Protein AF-A0A1E5VQJ4-F1 (afdb_monomer)

Structure (mmCIF, N/CA/C/O backbone):
data_AF-A0A1E5VQJ4-F1
#
_entry.id   AF-A0A1E5VQJ4-F1
#
loop_
_atom_site.group_PDB
_atom_site.id
_atom_site.type_symbol
_atom_site.label_atom_id
_atom_site.label_alt_id
_atom_site.label_comp_id
_atom_site.label_asym_id
_atom_site.label_entity_id
_atom_site.label_seq_id
_atom_site.pdbx_PDB_ins_code
_atom_site.Cartn_x
_atom_site.Cartn_y
_atom_site.Cartn_z
_atom_site.occupancy
_atom_site.B_iso_or_equiv
_atom_site.auth_seq_id
_atom_site.auth_comp_id
_atom_site.auth_asym_id
_atom_site.auth_atom_id
_atom_site.pdbx_PDB_model_num
ATOM 1 N N . LEU A 1 1 ? -1.983 9.158 14.693 1.00 6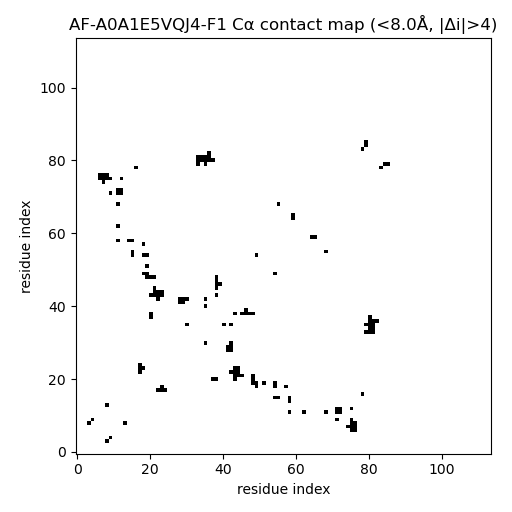5.75 1 LEU A N 1
ATOM 2 C CA . LEU A 1 1 ? -2.933 8.134 14.200 1.00 65.75 1 LEU A CA 1
ATOM 3 C C . LEU A 1 1 ? -4.384 8.618 14.216 1.00 65.75 1 LEU A C 1
ATOM 5 O O . LEU A 1 1 ? -5.022 8.506 13.186 1.00 65.75 1 LEU A O 1
ATOM 9 N N . LYS A 1 2 ? -4.887 9.205 15.317 1.00 84.62 2 LYS A N 1
ATOM 10 C CA . LYS A 1 2 ? -6.279 9.702 15.401 1.00 84.62 2 LYS A CA 1
ATOM 11 C C . LYS A 1 2 ? -6.690 10.643 14.260 1.00 84.62 2 LYS A C 1
ATOM 13 O O . LYS A 1 2 ? -7.762 10.468 13.706 1.00 84.62 2 LYS A O 1
ATOM 18 N N . TRP A 1 3 ? -5.822 11.576 13.870 1.00 86.06 3 TRP A N 1
ATOM 19 C CA . TRP A 1 3 ? -6.108 12.484 12.755 1.00 86.06 3 TRP A CA 1
ATOM 20 C C . TRP A 1 3 ? -6.237 11.744 11.412 1.00 86.06 3 TRP A C 1
ATOM 22 O O . TRP A 1 3 ? -7.165 12.007 10.672 1.00 86.06 3 TRP A O 1
ATOM 32 N N . LEU A 1 4 ? -5.394 10.742 11.128 1.00 82.38 4 LEU A N 1
ATOM 33 C CA . LEU A 1 4 ? -5.510 9.927 9.905 1.00 82.38 4 LEU A CA 1
ATOM 34 C C . LEU A 1 4 ? -6.845 9.180 9.849 1.00 82.38 4 LEU A C 1
ATOM 36 O O . LEU A 1 4 ? -7.448 9.062 8.792 1.00 82.38 4 LEU A O 1
ATOM 40 N N . GLN A 1 5 ? -7.308 8.686 10.996 1.00 85.19 5 GLN A N 1
ATOM 41 C CA . GLN A 1 5 ? -8.613 8.036 11.094 1.00 85.19 5 GLN A CA 1
ATOM 42 C C . GLN A 1 5 ? -9.758 9.035 10.869 1.00 85.19 5 GLN A C 1
ATOM 44 O O . GLN A 1 5 ? -10.748 8.675 10.243 1.00 85.19 5 GLN A O 1
ATOM 49 N N . GLN A 1 6 ? -9.617 10.282 11.339 1.00 87.44 6 GLN A N 1
ATOM 50 C CA . GLN A 1 6 ? -10.564 11.370 11.054 1.00 87.44 6 GLN A CA 1
ATOM 51 C C . GLN A 1 6 ? -10.575 11.748 9.565 1.00 87.44 6 GLN A C 1
ATOM 53 O O . GLN A 1 6 ? -11.638 12.023 9.026 1.00 87.44 6 GLN A O 1
ATOM 58 N N . GLU A 1 7 ? -9.426 11.664 8.892 1.00 85.62 7 GLU A N 1
ATOM 59 C CA . GLU A 1 7 ? -9.276 11.841 7.438 1.00 85.62 7 GLU A CA 1
ATOM 60 C C . GLU A 1 7 ? -9.716 10.604 6.622 1.00 85.62 7 GLU A C 1
ATOM 62 O O . GLU A 1 7 ? -9.408 10.494 5.438 1.00 85.62 7 GLU A O 1
ATOM 67 N N . GLY A 1 8 ? -10.392 9.628 7.240 1.00 87.06 8 GLY A N 1
ATOM 68 C CA . GLY A 1 8 ? -10.950 8.469 6.534 1.00 87.06 8 GLY A CA 1
ATOM 69 C C . GLY A 1 8 ? -9.947 7.357 6.205 1.00 87.06 8 GLY A C 1
ATOM 70 O O . GLY A 1 8 ? -10.269 6.424 5.465 1.00 87.06 8 GLY A O 1
ATOM 71 N N . VAL A 1 9 ? -8.731 7.389 6.762 1.00 88.50 9 VAL A N 1
ATOM 72 C CA . VAL A 1 9 ? -7.768 6.292 6.592 1.00 88.50 9 VAL A CA 1
ATOM 73 C C . VAL A 1 9 ? -8.208 5.085 7.419 1.00 88.50 9 VAL A C 1
ATOM 75 O O . VAL A 1 9 ? -8.160 5.086 8.652 1.00 88.50 9 VAL A O 1
ATOM 78 N N . THR A 1 10 ? -8.592 4.018 6.722 1.00 91.12 10 THR A N 1
ATOM 79 C CA . THR A 1 10 ? -9.058 2.754 7.305 1.00 91.12 10 THR A CA 1
ATOM 80 C C . THR A 1 10 ? -8.167 1.583 6.893 1.00 91.12 10 THR A C 1
ATOM 82 O O . THR A 1 10 ? -7.422 1.657 5.916 1.00 91.12 10 THR A O 1
ATOM 85 N N . GLY A 1 11 ? -8.264 0.458 7.610 1.00 90.00 11 GLY A N 1
ATOM 86 C CA . GLY A 1 11 ? -7.576 -0.780 7.219 1.00 90.00 11 GLY A CA 1
ATOM 87 C C . GLY A 1 11 ? -8.017 -1.299 5.843 1.00 90.00 11 GLY A C 1
ATOM 88 O O . GLY A 1 11 ? -7.180 -1.743 5.064 1.00 90.00 11 GLY A O 1
ATOM 89 N N . VAL A 1 12 ? -9.310 -1.166 5.513 1.00 93.00 12 VAL A N 1
ATOM 90 C CA . VAL A 1 12 ? -9.877 -1.497 4.190 1.00 93.00 12 VAL A CA 1
ATOM 91 C C . VAL A 1 12 ? -9.200 -0.684 3.097 1.00 93.00 12 VAL A C 1
ATOM 93 O O . VAL A 1 12 ? -8.686 -1.255 2.138 1.00 93.00 12 VAL A O 1
ATOM 96 N N . GLY A 1 13 ? -9.149 0.636 3.262 1.00 92.25 13 GLY A N 1
ATOM 97 C CA . GLY A 1 13 ? -8.536 1.523 2.283 1.00 92.25 13 GLY A CA 1
ATOM 98 C C . GLY A 1 13 ? -7.020 1.353 2.160 1.00 92.25 13 GLY A C 1
ATOM 99 O O . GLY A 1 13 ? -6.467 1.426 1.060 1.00 92.25 13 GLY A O 1
ATOM 100 N N . LEU A 1 14 ? -6.346 1.005 3.260 1.00 91.56 14 LEU A N 1
ATOM 101 C CA . LEU A 1 14 ? -4.930 0.656 3.236 1.00 91.56 14 LEU A CA 1
ATOM 102 C C . LEU A 1 14 ? -4.683 -0.627 2.426 1.00 91.56 14 LEU A C 1
ATOM 104 O O . LEU A 1 14 ? -3.843 -0.626 1.527 1.00 91.56 14 LEU A O 1
ATOM 108 N N . CYS A 1 15 ? -5.435 -1.701 2.693 1.00 93.31 15 CYS A N 1
ATOM 109 C CA . CYS A 1 15 ? -5.364 -2.939 1.912 1.00 93.31 15 CYS A CA 1
ATOM 110 C C . CYS A 1 15 ? -5.679 -2.685 0.434 1.00 93.31 15 CYS A C 1
ATOM 112 O O . CYS A 1 15 ? -4.929 -3.124 -0.436 1.00 93.31 15 CYS A O 1
ATOM 114 N N . TRP A 1 16 ? -6.742 -1.928 0.157 1.00 93.75 16 TRP A N 1
ATOM 115 C CA . TRP A 1 16 ? -7.118 -1.523 -1.193 1.00 93.75 16 TRP A CA 1
ATOM 116 C C . TRP A 1 16 ? -5.968 -0.819 -1.917 1.00 93.75 16 TRP A C 1
ATOM 118 O O . TRP A 1 16 ? -5.615 -1.196 -3.032 1.00 93.75 16 TRP A O 1
ATOM 128 N N . THR A 1 17 ? -5.329 0.150 -1.258 1.00 93.25 17 THR A N 1
ATOM 129 C CA . THR A 1 17 ? -4.192 0.900 -1.805 1.00 93.25 17 THR A CA 1
ATOM 130 C C . THR A 1 17 ? -3.034 -0.019 -2.176 1.00 93.25 17 THR A C 1
ATOM 132 O O . THR A 1 17 ? -2.538 0.048 -3.300 1.00 93.25 17 THR A O 1
ATOM 135 N N . PHE A 1 18 ? -2.625 -0.907 -1.266 1.00 93.88 18 PHE A N 1
ATOM 136 C CA . PHE A 1 18 ? -1.536 -1.850 -1.527 1.00 93.88 18 PHE A CA 1
ATOM 137 C C . PHE A 1 18 ? -1.834 -2.772 -2.712 1.00 93.88 18 PHE A C 1
ATOM 139 O O . PHE A 1 18 ? -0.966 -2.983 -3.560 1.00 93.88 18 PHE A O 1
ATOM 146 N N . PHE A 1 19 ? -3.062 -3.282 -2.809 1.00 94.31 19 PHE A N 1
ATOM 147 C CA . PHE A 1 19 ? -3.455 -4.164 -3.903 1.00 94.31 19 PHE A CA 1
ATOM 148 C C . PHE A 1 19 ? -3.563 -3.439 -5.245 1.00 94.31 19 PHE A C 1
ATOM 150 O O . PHE A 1 19 ? -2.991 -3.920 -6.223 1.00 94.31 19 PHE A O 1
ATOM 157 N N . MET A 1 20 ? -4.203 -2.266 -5.294 1.00 93.44 20 MET A N 1
ATOM 158 C CA . MET A 1 20 ? -4.275 -1.438 -6.505 1.00 93.44 20 MET A CA 1
ATOM 159 C C . MET A 1 20 ? -2.884 -1.047 -7.010 1.00 93.44 20 MET A C 1
ATOM 161 O O . MET A 1 20 ? -2.623 -1.078 -8.209 1.00 93.44 20 MET A O 1
ATOM 165 N N . GLN A 1 21 ? -1.970 -0.711 -6.096 1.00 93.00 21 GLN A N 1
ATOM 166 C CA . GLN A 1 21 ? -0.589 -0.380 -6.439 1.00 93.00 21 GLN A CA 1
ATOM 167 C C . GLN A 1 21 ? 0.280 -1.618 -6.675 1.00 93.00 21 GLN A C 1
ATOM 169 O O . GLN A 1 21 ? 1.432 -1.460 -7.047 1.00 93.00 21 GLN A O 1
ATOM 174 N N . ARG A 1 22 ? -0.231 -2.845 -6.493 1.00 94.38 22 ARG A N 1
ATOM 175 C CA . ARG A 1 22 ? 0.534 -4.100 -6.638 1.00 94.38 22 ARG A CA 1
ATOM 176 C C . ARG A 1 22 ? 1.797 -4.139 -5.769 1.00 94.38 22 ARG A C 1
ATOM 178 O O . ARG A 1 22 ? 2.789 -4.751 -6.163 1.00 94.38 22 ARG A O 1
ATOM 185 N N . VAL A 1 23 ? 1.759 -3.508 -4.595 1.00 93.06 23 VAL A N 1
ATOM 186 C CA . VAL A 1 23 ? 2.886 -3.448 -3.658 1.00 93.06 23 VAL A CA 1
ATOM 187 C C . VAL A 1 23 ? 2.632 -4.383 -2.483 1.00 93.06 23 VAL A C 1
ATOM 189 O O . VAL A 1 23 ? 1.612 -4.286 -1.803 1.00 93.06 23 VAL A O 1
ATOM 192 N N . GLN A 1 24 ? 3.587 -5.266 -2.202 1.00 91.38 24 GLN A N 1
ATOM 193 C CA . GLN A 1 24 ? 3.530 -6.151 -1.041 1.00 91.38 24 GLN A CA 1
ATOM 194 C C . GLN A 1 24 ? 3.965 -5.396 0.227 1.00 91.38 24 GLN A C 1
ATOM 1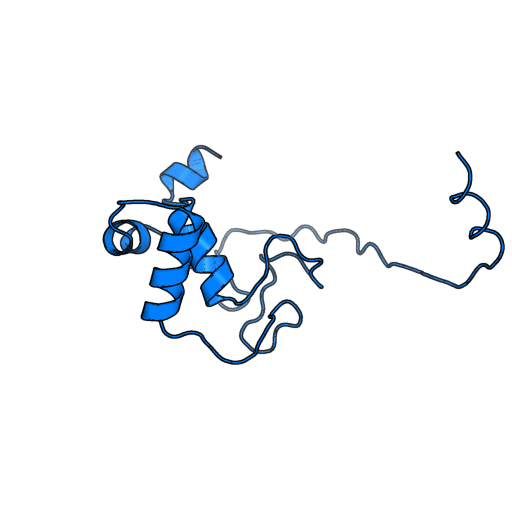96 O O . GLN A 1 24 ? 5.114 -4.953 0.301 1.00 91.38 24 GLN A O 1
ATOM 201 N N . PRO A 1 25 ? 3.105 -5.264 1.258 1.00 87.06 25 PRO A N 1
ATOM 202 C CA . PRO A 1 25 ? 3.440 -4.494 2.458 1.00 87.06 25 PRO A CA 1
ATOM 203 C C . PRO A 1 25 ? 4.664 -5.037 3.203 1.00 87.06 25 PRO A C 1
ATOM 205 O O . PRO A 1 25 ? 5.449 -4.258 3.747 1.00 87.06 25 PRO A O 1
ATOM 208 N N . LEU A 1 26 ? 4.811 -6.366 3.213 1.00 89.31 26 LEU A N 1
ATOM 209 C CA . LEU A 1 26 ? 5.798 -7.099 4.010 1.00 89.31 26 LEU A CA 1
ATOM 210 C C . LEU A 1 26 ? 7.081 -7.458 3.248 1.00 89.31 26 LEU A C 1
ATOM 212 O O . LEU A 1 26 ? 7.997 -8.014 3.846 1.00 89.31 26 LEU A O 1
ATOM 216 N N . LYS A 1 27 ? 7.172 -7.159 1.947 1.00 89.94 27 LYS A N 1
ATOM 217 C CA . LYS A 1 27 ? 8.413 -7.365 1.190 1.00 89.94 27 LYS A CA 1
ATOM 218 C C . LYS A 1 27 ? 9.317 -6.139 1.272 1.00 89.94 27 LYS A C 1
ATOM 220 O O . LYS A 1 27 ? 8.849 -5.012 1.454 1.00 89.94 27 LYS A O 1
ATOM 225 N N . ALA A 1 28 ? 10.617 -6.375 1.090 1.00 90.38 28 ALA A N 1
ATOM 226 C CA . ALA A 1 28 ? 11.581 -5.308 0.866 1.00 90.38 28 ALA A CA 1
ATOM 227 C C . ALA A 1 28 ? 11.175 -4.496 -0.373 1.00 90.38 28 ALA A C 1
ATOM 229 O O . A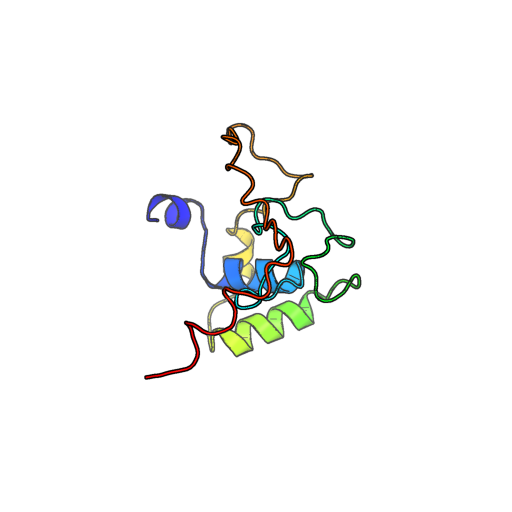LA A 1 28 ? 10.784 -5.056 -1.397 1.00 90.38 28 ALA A O 1
ATOM 230 N N . ARG A 1 29 ? 11.249 -3.171 -0.258 1.00 90.50 29 ARG A N 1
ATOM 231 C CA . ARG A 1 29 ? 10.865 -2.219 -1.303 1.00 90.50 29 ARG A CA 1
ATOM 232 C C . ARG A 1 29 ? 12.069 -1.359 -1.660 1.00 90.50 29 ARG A C 1
ATOM 234 O O . ARG A 1 29 ? 12.822 -0.978 -0.770 1.00 90.50 29 ARG A O 1
ATOM 241 N N . ALA A 1 30 ? 12.208 -1.023 -2.941 1.00 90.75 30 ALA A N 1
ATOM 242 C CA . ALA A 1 30 ? 13.252 -0.122 -3.434 1.00 90.75 30 ALA A CA 1
ATOM 243 C C . ALA A 1 30 ? 13.179 1.278 -2.797 1.00 90.75 30 ALA A C 1
ATOM 245 O O . ALA A 1 30 ? 14.202 1.927 -2.601 1.00 90.75 30 ALA A O 1
ATOM 246 N N . HIS A 1 31 ? 11.975 1.731 -2.446 1.00 89.62 31 HIS A N 1
ATOM 247 C CA . HIS A 1 31 ? 11.740 2.975 -1.722 1.00 89.62 31 HIS A CA 1
ATOM 248 C C . HIS A 1 31 ? 10.451 2.891 -0.886 1.00 89.62 31 HIS A C 1
ATOM 250 O O . HIS A 1 31 ? 9.623 1.992 -1.083 1.00 89.62 31 HIS A O 1
ATOM 256 N N . PRO A 1 32 ? 10.238 3.822 0.062 1.00 87.50 32 PRO A N 1
ATOM 257 C CA . PRO A 1 32 ? 8.978 3.924 0.788 1.00 87.50 32 PRO A CA 1
ATOM 258 C C . PRO A 1 32 ? 7.771 4.115 -0.145 1.00 87.50 32 PRO A C 1
ATOM 260 O O . PRO A 1 32 ? 7.880 4.728 -1.207 1.00 87.50 32 PRO A O 1
ATOM 263 N N . LEU A 1 33 ? 6.587 3.656 0.285 1.00 87.19 33 LEU A N 1
ATOM 264 C CA . LEU A 1 33 ? 5.356 3.717 -0.526 1.00 87.19 33 LEU A CA 1
ATOM 265 C C . LEU A 1 33 ? 4.960 5.147 -0.917 1.00 87.19 33 LEU A C 1
ATOM 267 O O . LEU A 1 33 ? 4.390 5.368 -1.975 1.00 87.19 33 LEU A O 1
ATOM 271 N N . PHE A 1 34 ? 5.277 6.138 -0.081 1.00 82.44 34 PHE A N 1
ATOM 272 C CA . PHE A 1 34 ? 4.952 7.533 -0.381 1.00 82.44 34 PHE A CA 1
ATOM 273 C C . PHE A 1 34 ? 5.717 8.092 -1.595 1.00 82.44 34 PHE A C 1
ATOM 275 O O . PHE A 1 34 ? 5.373 9.176 -2.059 1.00 82.44 34 PHE A O 1
ATOM 282 N N . GLN A 1 35 ? 6.745 7.384 -2.081 1.00 86.94 35 GLN A N 1
ATOM 283 C CA . GLN A 1 35 ? 7.494 7.705 -3.301 1.00 86.94 35 GLN A CA 1
ATOM 284 C C . GLN A 1 35 ? 7.002 6.906 -4.51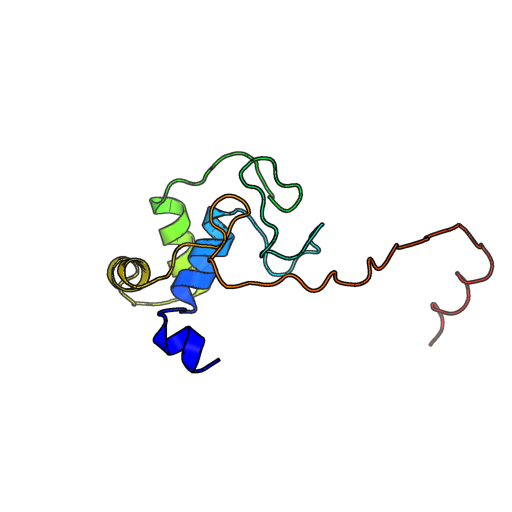8 1.00 86.94 35 GLN A C 1
ATOM 286 O O . GLN A 1 35 ? 7.667 6.908 -5.547 1.00 86.94 35 GLN A O 1
ATOM 291 N N . TYR A 1 36 ? 5.855 6.224 -4.413 1.00 90.00 36 TYR A N 1
ATOM 292 C CA . TYR A 1 36 ? 5.313 5.419 -5.501 1.00 90.00 36 TYR A CA 1
ATOM 293 C C . TYR A 1 36 ? 5.107 6.246 -6.784 1.00 90.00 36 TYR A C 1
ATOM 295 O O . TYR A 1 36 ? 4.420 7.276 -6.797 1.00 90.00 36 TYR A O 1
ATOM 303 N N . ALA A 1 37 ? 5.703 5.758 -7.865 1.00 90.06 37 ALA A N 1
ATOM 304 C CA . ALA A 1 37 ? 5.845 6.401 -9.162 1.00 90.06 37 ALA A CA 1
ATOM 305 C C . ALA A 1 37 ? 4.917 5.816 -10.244 1.00 90.06 37 ALA A C 1
ATOM 307 O O . ALA A 1 37 ? 4.968 6.256 -11.391 1.00 90.06 37 ALA A O 1
ATOM 308 N N . GLY A 1 38 ? 4.043 4.860 -9.907 1.00 90.69 38 GLY A N 1
ATOM 309 C CA . GLY A 1 38 ? 3.040 4.320 -10.835 1.00 90.69 38 GLY A CA 1
ATOM 310 C C . GLY A 1 38 ? 3.393 2.952 -11.439 1.00 90.69 38 GLY A C 1
ATOM 311 O O . GLY A 1 38 ? 4.152 2.193 -10.848 1.00 90.69 38 GLY A O 1
ATOM 312 N N . PRO A 1 39 ? 2.827 2.581 -12.604 1.00 91.00 39 PRO A N 1
ATOM 313 C CA . PRO A 1 39 ? 2.946 1.231 -13.171 1.00 91.00 39 PRO A CA 1
ATOM 314 C C . PRO A 1 39 ? 4.352 0.721 -13.477 1.00 91.00 39 PRO A C 1
ATOM 316 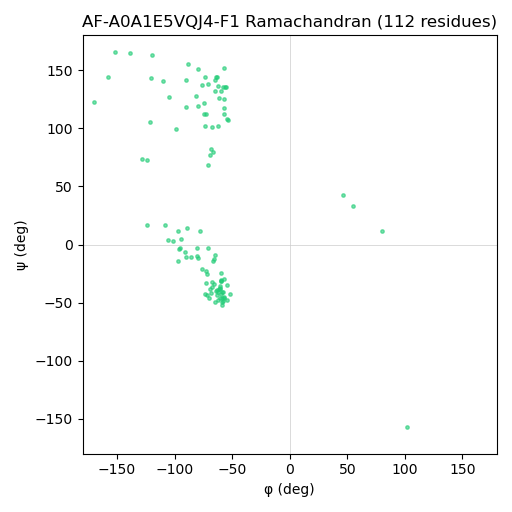O O . PRO A 1 39 ? 4.568 -0.487 -13.503 1.00 91.00 39 PRO A O 1
ATOM 319 N N . THR A 1 40 ? 5.313 1.613 -13.695 1.00 91.50 40 THR A N 1
ATOM 320 C CA . THR A 1 40 ? 6.716 1.253 -13.948 1.00 91.50 40 THR A CA 1
ATOM 321 C C . THR A 1 40 ? 7.579 1.271 -12.690 1.00 91.50 40 THR A C 1
ATOM 323 O O . THR A 1 40 ? 8.792 1.111 -12.789 1.00 91.50 40 THR A O 1
ATOM 326 N N . ASP A 1 41 ? 6.973 1.497 -11.528 1.00 91.69 41 ASP A N 1
ATOM 327 C CA . ASP A 1 41 ? 7.671 1.589 -10.256 1.00 91.69 41 ASP A CA 1
ATOM 328 C C . ASP A 1 41 ? 8.320 0.244 -9.871 1.00 91.69 41 ASP A C 1
ATOM 330 O O . ASP A 1 41 ? 7.657 -0.797 -9.938 1.00 91.69 41 ASP A O 1
ATOM 334 N N . PRO A 1 42 ? 9.601 0.236 -9.454 1.00 92.44 42 PRO A N 1
ATOM 335 C CA . PRO A 1 42 ? 10.328 -0.990 -9.122 1.00 92.44 42 PRO A CA 1
ATOM 336 C C . PRO A 1 42 ? 9.783 -1.713 -7.880 1.00 92.44 42 PRO A C 1
ATOM 338 O O . PRO A 1 42 ? 10.129 -2.867 -7.646 1.00 92.44 42 PRO A O 1
ATOM 341 N N . THR A 1 43 ? 8.945 -1.060 -7.071 1.00 91.56 43 THR A N 1
ATOM 342 C CA . THR A 1 43 ? 8.252 -1.668 -5.927 1.00 91.56 43 THR A CA 1
ATOM 343 C C . THR A 1 43 ? 7.000 -2.455 -6.321 1.00 91.56 43 THR A C 1
ATOM 345 O O . THR A 1 43 ? 6.463 -3.175 -5.475 1.00 91.56 43 THR A O 1
ATOM 348 N N . ARG A 1 44 ? 6.529 -2.358 -7.578 1.00 93.06 44 ARG A N 1
ATOM 349 C CA . ARG A 1 44 ? 5.399 -3.159 -8.080 1.00 93.06 44 ARG A CA 1
ATOM 350 C C . ARG A 1 44 ? 5.814 -4.594 -8.363 1.00 93.06 44 ARG A C 1
ATOM 352 O O . ARG A 1 44 ? 6.789 -4.852 -9.056 1.00 93.06 44 ARG A O 1
ATOM 359 N N . GLU A 1 45 ? 4.954 -5.528 -7.973 1.00 92.62 45 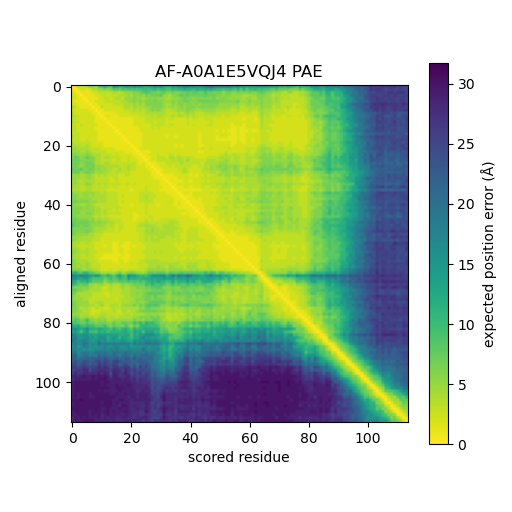GLU A N 1
ATOM 360 C CA . GLU A 1 45 ? 5.067 -6.938 -8.373 1.00 92.62 45 GLU A CA 1
ATOM 361 C C . GLU A 1 45 ? 4.697 -7.167 -9.849 1.00 92.62 45 GLU A C 1
ATOM 363 O O . GLU A 1 45 ? 5.054 -8.181 -10.440 1.00 92.62 45 GLU A O 1
ATOM 368 N N . SER A 1 46 ? 3.915 -6.263 -10.450 1.00 92.50 46 SER A N 1
ATOM 369 C CA . SER A 1 46 ? 3.528 -6.336 -11.863 1.00 92.50 46 SER A CA 1
ATOM 370 C C . SER A 1 46 ? 3.130 -4.968 -12.403 1.00 92.50 46 SER A C 1
ATOM 372 O O . SER A 1 46 ? 2.483 -4.187 -11.702 1.00 92.50 46 SER A O 1
ATOM 374 N N . LYS A 1 47 ? 3.461 -4.718 -13.675 1.00 91.38 47 LYS A N 1
ATOM 375 C CA . LYS A 1 47 ? 3.043 -3.524 -14.427 1.00 91.38 47 LYS A CA 1
ATOM 376 C C . LYS A 1 47 ? 1.559 -3.539 -14.791 1.00 91.38 47 LYS A C 1
ATOM 378 O O . LYS A 1 47 ? 0.986 -2.479 -15.002 1.00 91.38 47 LYS A O 1
ATOM 383 N N . ALA A 1 48 ? 0.952 -4.724 -14.882 1.00 93.06 48 ALA A N 1
ATOM 384 C CA . ALA A 1 48 ? -0.464 -4.852 -15.194 1.00 93.06 48 ALA A CA 1
ATOM 385 C C . ALA A 1 48 ? -1.312 -4.382 -14.009 1.00 93.06 48 ALA A C 1
ATOM 387 O O . ALA A 1 48 ? -0.998 -4.682 -12.850 1.00 93.06 48 ALA A O 1
ATOM 388 N N . ASP A 1 49 ? -2.378 -3.652 -14.314 1.00 91.44 49 ASP A N 1
ATOM 389 C CA . ASP A 1 49 ? -3.358 -3.245 -13.319 1.00 91.44 49 ASP A CA 1
ATOM 390 C C . ASP A 1 49 ? -4.322 -4.390 -13.015 1.00 91.44 49 ASP A C 1
ATOM 392 O O . ASP A 1 49 ? -4.575 -5.265 -13.846 1.00 91.44 49 ASP A O 1
ATOM 396 N N . LEU A 1 50 ? -4.840 -4.386 -11.791 1.00 93.31 50 LEU A N 1
ATOM 397 C CA . LEU A 1 50 ? -5.861 -5.332 -11.368 1.00 93.31 50 LEU A CA 1
ATOM 398 C C . LEU A 1 50 ? -7.254 -4.768 -11.644 1.00 93.31 50 LEU A C 1
ATOM 400 O O . LEU A 1 50 ? -7.493 -3.582 -11.390 1.00 93.31 50 LEU A O 1
ATOM 404 N N . PRO A 1 51 ? -8.206 -5.608 -12.077 1.00 94.75 51 PRO A N 1
ATOM 405 C CA . PRO A 1 51 ? -9.596 -5.205 -12.115 1.00 94.75 51 PRO A CA 1
ATOM 406 C C . PRO A 1 51 ? -10.098 -4.950 -10.689 1.00 94.75 51 PRO A C 1
ATOM 408 O O . PRO A 1 51 ? -9.783 -5.680 -9.746 1.00 94.75 51 PRO A O 1
ATOM 411 N N . TRP A 1 52 ? -10.933 -3.924 -10.531 1.00 92.31 52 TRP A N 1
ATOM 412 C CA . TRP A 1 52 ? -11.495 -3.526 -9.235 1.00 92.31 52 TRP A CA 1
ATOM 413 C C . TRP A 1 52 ? -12.210 -4.665 -8.498 1.00 92.31 52 TRP A C 1
ATOM 415 O O . TRP A 1 52 ? -12.157 -4.746 -7.272 1.00 92.31 52 TRP A O 1
ATOM 425 N N . SER A 1 53 ? -12.875 -5.557 -9.235 1.00 93.75 53 SER A N 1
ATOM 426 C CA . SER A 1 53 ? -13.569 -6.718 -8.672 1.00 93.75 53 SER A CA 1
ATOM 427 C C . SER A 1 53 ? -12.614 -7.698 -7.986 1.00 93.75 53 SER A C 1
ATOM 429 O O . SER A 1 53 ? -12.937 -8.216 -6.919 1.00 93.75 53 SER A O 1
ATOM 431 N N . GLU A 1 54 ? -11.428 -7.916 -8.555 1.00 95.38 54 GLU A N 1
ATOM 432 C CA . GLU A 1 54 ? -10.406 -8.795 -7.983 1.00 95.38 54 GLU A CA 1
ATOM 433 C C . GLU A 1 54 ? -9.776 -8.164 -6.741 1.00 95.38 54 GLU A C 1
ATOM 435 O O . GLU A 1 54 ? -9.672 -8.818 -5.703 1.00 95.38 54 GLU A O 1
ATOM 440 N N . VAL A 1 55 ? -9.464 -6.864 -6.797 1.00 94.06 55 VAL A N 1
ATOM 441 C CA . VAL A 1 55 ? -8.977 -6.121 -5.625 1.00 94.06 55 VAL A CA 1
ATOM 442 C C . VAL A 1 55 ? -9.981 -6.199 -4.480 1.00 94.06 55 VAL A C 1
ATOM 444 O O . VAL A 1 55 ? -9.607 -6.494 -3.345 1.00 94.06 55 VAL A O 1
ATOM 447 N N . LYS A 1 56 ? -11.270 -6.012 -4.776 1.00 93.06 56 LYS A N 1
ATOM 448 C CA . LYS A 1 56 ? -12.340 -6.154 -3.788 1.00 93.06 56 LYS A CA 1
ATOM 449 C C . LYS A 1 56 ? -12.350 -7.552 -3.169 1.00 93.06 56 LYS A C 1
ATOM 451 O O . LYS A 1 56 ? -12.372 -7.661 -1.944 1.00 93.06 56 LYS A O 1
ATOM 456 N N . ALA A 1 57 ? -12.289 -8.605 -3.984 1.00 92.38 57 ALA A N 1
ATOM 457 C CA . ALA A 1 57 ? -12.259 -9.984 -3.497 1.00 92.38 57 ALA A CA 1
ATOM 458 C C . ALA A 1 57 ? -11.067 -10.240 -2.558 1.00 92.38 57 ALA A C 1
ATOM 460 O O . ALA A 1 57 ? -11.221 -10.867 -1.509 1.00 92.38 57 ALA A O 1
ATOM 461 N N . TRP A 1 58 ? -9.890 -9.700 -2.881 1.00 93.12 58 TRP A N 1
ATOM 462 C CA . TRP A 1 58 ? -8.701 -9.830 -2.038 1.00 93.12 58 TRP A CA 1
ATOM 463 C C . TRP A 1 58 ? -8.826 -9.066 -0.719 1.00 93.12 58 TRP A C 1
ATOM 465 O O . TRP A 1 58 ? -8.473 -9.605 0.330 1.00 93.12 58 TRP A O 1
ATOM 475 N N . VAL A 1 59 ? -9.375 -7.848 -0.736 1.00 92.81 59 VAL A N 1
ATOM 476 C CA . VAL A 1 59 ? -9.630 -7.073 0.489 1.00 92.81 59 VAL A CA 1
ATOM 477 C C . VAL A 1 59 ? -10.585 -7.821 1.423 1.00 92.81 59 VAL A C 1
ATOM 479 O O . VAL A 1 59 ? -10.276 -7.959 2.609 1.00 92.81 59 VAL A O 1
ATOM 482 N N . VAL A 1 60 ? -11.693 -8.366 0.898 1.00 91.94 60 VAL A N 1
ATOM 483 C CA . VAL A 1 60 ? -12.616 -9.216 1.677 1.00 91.94 60 VAL A CA 1
ATOM 484 C C . VAL A 1 60 ? -11.874 -10.414 2.266 1.00 91.94 60 VAL A C 1
ATOM 486 O O . VAL A 1 60 ? -12.013 -10.700 3.455 1.00 91.94 60 VAL A O 1
ATOM 489 N N . SER A 1 61 ? -11.055 -11.091 1.456 1.00 91.44 61 SER A N 1
ATOM 490 C CA . SER A 1 61 ? -10.315 -12.283 1.875 1.00 91.44 61 SER A CA 1
ATOM 491 C C . SER A 1 61 ? -9.312 -12.001 2.997 1.00 91.44 61 SER A C 1
ATOM 493 O O . SER A 1 61 ? -9.210 -12.794 3.932 1.00 91.44 61 SER A O 1
ATOM 495 N N . VAL A 1 62 ? -8.556 -10.901 2.918 1.00 90.19 62 VAL A N 1
ATOM 496 C CA . VAL A 1 62 ? -7.531 -10.568 3.923 1.00 90.19 62 VAL A CA 1
ATOM 497 C C . VAL A 1 62 ? -8.159 -10.090 5.223 1.00 90.19 62 VAL A C 1
ATOM 499 O O . VAL A 1 62 ? -7.726 -10.498 6.299 1.00 90.19 62 VAL A O 1
ATOM 502 N N . LEU A 1 63 ? -9.186 -9.244 5.140 1.00 89.44 63 LEU A N 1
ATOM 503 C CA . LEU A 1 63 ? -9.801 -8.651 6.325 1.00 89.44 63 LEU A CA 1
ATOM 504 C C . LEU A 1 63 ? -10.883 -9.535 6.952 1.00 89.44 63 LEU A C 1
ATOM 506 O O . LEU A 1 63 ? -11.323 -9.233 8.058 1.00 89.44 63 LEU A O 1
ATOM 510 N N . LYS A 1 64 ? -11.309 -10.608 6.264 1.00 87.56 64 LYS A N 1
ATOM 511 C CA . LYS A 1 64 ? -12.397 -11.513 6.682 1.00 87.56 64 LYS A CA 1
ATOM 512 C C . LYS A 1 64 ? -13.627 -10.737 7.165 1.00 87.56 64 LYS A C 1
ATOM 514 O O . LYS A 1 64 ? -14.207 -11.045 8.203 1.00 87.56 64 LYS A O 1
ATOM 519 N N . THR A 1 65 ? -13.967 -9.674 6.442 1.00 71.06 65 THR A N 1
ATOM 520 C CA . THR A 1 65 ? -14.875 -8.637 6.931 1.00 71.06 65 THR A CA 1
ATOM 521 C C . THR A 1 65 ? -16.215 -8.648 6.203 1.00 71.06 65 THR A C 1
ATOM 523 O O . THR A 1 65 ? -16.262 -8.831 4.990 1.00 71.06 65 THR A O 1
ATOM 526 N N . GLY A 1 66 ? -17.302 -8.425 6.948 1.00 73.88 66 GLY A N 1
ATOM 527 C CA . GLY A 1 66 ? -18.652 -8.192 6.417 1.00 73.88 66 GLY A CA 1
ATOM 528 C C . GLY A 1 66 ? -18.956 -6.714 6.139 1.00 73.88 66 GLY A C 1
ATOM 529 O O . GLY A 1 66 ? -20.118 -6.345 6.009 1.00 73.88 66 GLY A O 1
ATOM 530 N N . ILE A 1 67 ? -17.932 -5.853 6.122 1.00 77.81 67 ILE A N 1
ATOM 531 C CA . ILE A 1 67 ? -18.071 -4.403 5.933 1.00 77.81 67 ILE A CA 1
ATOM 532 C C . ILE A 1 67 ? -18.403 -4.071 4.472 1.00 77.81 67 ILE A C 1
ATOM 534 O O . ILE A 1 67 ? -17.868 -4.675 3.540 1.00 77.81 67 ILE A O 1
ATOM 538 N N . ASN A 1 68 ? -19.237 -3.047 4.275 1.00 83.62 68 ASN A N 1
ATOM 539 C CA . ASN A 1 68 ? -19.475 -2.452 2.966 1.00 83.62 68 ASN A CA 1
ATOM 540 C C . ASN A 1 68 ? -18.210 -1.728 2.467 1.00 83.62 68 ASN A C 1
ATOM 542 O O . ASN A 1 68 ? -17.887 -0.613 2.888 1.00 83.62 68 ASN A O 1
ATOM 546 N N . ILE A 1 69 ? -17.474 -2.390 1.571 1.00 85.56 69 ILE A N 1
ATOM 547 C CA . ILE A 1 69 ? -16.221 -1.868 1.013 1.00 85.56 69 ILE A CA 1
ATOM 548 C C . ILE A 1 69 ? -16.459 -0.569 0.242 1.00 85.56 69 ILE A C 1
ATOM 550 O O . ILE A 1 69 ? -15.670 0.354 0.395 1.00 85.56 69 ILE A O 1
ATOM 554 N N . GLU A 1 70 ? -17.539 -0.466 -0.535 1.00 86.31 70 GLU A N 1
ATOM 555 C CA . GLU A 1 70 ? -17.800 0.710 -1.381 1.00 86.31 70 GLU A CA 1
ATOM 556 C C . GLU A 1 70 ? -17.976 1.977 -0.546 1.00 86.31 70 GLU A C 1
ATOM 558 O O . GLU A 1 70 ? -17.334 2.994 -0.790 1.00 86.31 70 GLU A O 1
ATOM 563 N N . GLU A 1 71 ? -18.790 1.895 0.506 1.00 85.50 71 GLU A N 1
ATOM 564 C CA . GLU A 1 71 ? -18.997 3.005 1.438 1.00 85.50 71 GLU A CA 1
ATOM 565 C C . GLU A 1 71 ? -17.691 3.421 2.129 1.00 85.50 71 GLU A C 1
ATOM 567 O O . GLU A 1 71 ? -17.413 4.608 2.311 1.00 85.50 71 GLU A O 1
ATOM 572 N N . THR A 1 72 ? -16.853 2.440 2.468 1.00 84.62 72 THR A N 1
ATOM 573 C CA . THR A 1 72 ? -15.552 2.698 3.090 1.00 84.62 72 THR A CA 1
ATOM 574 C C . THR A 1 72 ? -14.577 3.359 2.112 1.00 84.62 72 THR A C 1
ATOM 576 O O . THR A 1 72 ? -13.816 4.238 2.512 1.00 84.62 72 THR A O 1
ATOM 579 N N . LEU A 1 73 ? -14.596 2.960 0.836 1.00 85.69 73 LEU A N 1
ATOM 580 C CA . LEU A 1 73 ? -13.738 3.525 -0.206 1.00 85.69 73 LEU A CA 1
ATOM 581 C C . LEU A 1 73 ? -14.162 4.935 -0.618 1.00 85.69 73 LEU A C 1
ATOM 583 O O . LEU A 1 73 ? -13.290 5.750 -0.896 1.00 85.69 73 LEU A O 1
ATOM 587 N N . ASN A 1 74 ? -15.459 5.253 -0.595 1.00 86.31 74 ASN A N 1
ATOM 588 C CA . ASN A 1 74 ? -15.953 6.600 -0.907 1.00 86.31 74 ASN A CA 1
ATOM 589 C C . ASN A 1 74 ? -15.385 7.672 0.032 1.00 86.31 74 ASN A C 1
ATOM 591 O O . ASN A 1 74 ? -15.183 8.811 -0.378 1.00 86.31 74 ASN A O 1
ATOM 595 N N . ASN A 1 75 ? -15.112 7.298 1.283 1.00 83.56 75 ASN A N 1
ATOM 596 C CA . ASN A 1 75 ? -14.511 8.176 2.285 1.00 83.56 75 ASN A CA 1
ATOM 597 C C . ASN A 1 75 ? -12.984 8.016 2.377 1.00 83.56 75 ASN A C 1
ATOM 599 O O . ASN A 1 75 ? -12.344 8.702 3.171 1.00 83.56 75 ASN A O 1
ATOM 603 N N . HIS A 1 76 ? -12.392 7.094 1.611 1.00 85.25 76 HIS A N 1
ATOM 604 C CA . HIS A 1 76 ? -10.964 6.830 1.676 1.00 85.25 76 HIS A CA 1
ATOM 605 C C . HIS A 1 76 ? -10.189 7.857 0.839 1.00 85.25 76 HIS A C 1
ATOM 607 O O . HIS A 1 76 ? -10.467 8.011 -0.354 1.00 85.25 76 HIS A O 1
ATOM 613 N N . PRO A 1 77 ? -9.169 8.521 1.407 1.00 85.00 77 PRO A N 1
ATOM 614 C CA . PRO A 1 77 ? -8.374 9.483 0.660 1.00 85.00 77 PRO A CA 1
ATOM 615 C C . PRO A 1 77 ? -7.624 8.806 -0.491 1.00 85.00 77 PRO A C 1
ATOM 617 O O . PRO A 1 77 ? -7.137 7.679 -0.372 1.00 85.00 77 PRO A O 1
ATOM 620 N N . SER A 1 78 ? -7.486 9.508 -1.614 1.00 83.44 78 SER A N 1
ATOM 621 C CA . SER A 1 78 ? -6.712 9.003 -2.748 1.00 83.44 78 SER A CA 1
ATOM 622 C C . SER A 1 78 ? -5.283 8.646 -2.320 1.00 83.44 78 SER A C 1
ATOM 624 O O . SER A 1 78 ? -4.634 9.437 -1.625 1.00 83.44 78 SER A O 1
ATOM 626 N N . PRO A 1 79 ? -4.751 7.486 -2.747 1.00 80.94 79 PRO A N 1
ATOM 627 C CA . PRO A 1 79 ? -3.375 7.123 -2.463 1.00 80.94 79 PRO A CA 1
ATOM 628 C C . PRO A 1 79 ? -2.405 8.188 -2.955 1.00 80.94 79 PRO A C 1
ATOM 630 O O . P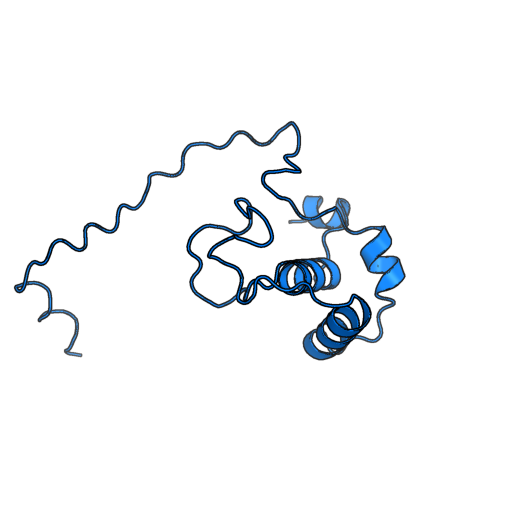RO A 1 79 ? -2.493 8.658 -4.094 1.00 80.94 79 PRO A O 1
ATOM 633 N N . ARG A 1 80 ? -1.421 8.521 -2.120 1.00 76.69 80 ARG A N 1
ATOM 634 C CA . ARG A 1 80 ? -0.330 9.385 -2.554 1.00 76.69 80 ARG A CA 1
ATOM 635 C C . ARG A 1 80 ? 0.433 8.711 -3.693 1.00 76.69 80 ARG A C 1
ATOM 637 O O . ARG A 1 80 ? 0.762 7.528 -3.632 1.00 76.69 80 ARG A O 1
ATOM 644 N N . SER A 1 81 ? 0.752 9.500 -4.704 1.00 69.50 81 SER A N 1
ATOM 645 C CA . SER A 1 81 ? 1.715 9.165 -5.751 1.00 69.50 81 SER A CA 1
ATOM 646 C C . SER A 1 81 ? 2.550 10.404 -6.041 1.00 69.50 81 SER A C 1
ATOM 648 O O . SER A 1 81 ? 2.160 11.509 -5.663 1.00 69.50 81 SER A O 1
ATOM 650 N N . LEU A 1 82 ? 3.676 10.254 -6.736 1.00 65.31 82 LEU A N 1
ATOM 651 C CA . LEU A 1 82 ? 4.461 11.414 -7.169 1.00 65.31 82 LEU A CA 1
ATOM 652 C C . LEU A 1 82 ? 3.632 12.387 -8.040 1.00 65.31 82 LEU A C 1
ATOM 654 O O . LEU A 1 82 ? 3.832 13.595 -7.973 1.00 65.31 82 LEU A O 1
ATOM 658 N N . ALA A 1 83 ? 2.640 11.868 -8.773 1.00 63.25 83 ALA A N 1
ATOM 659 C CA . ALA A 1 83 ? 1.673 12.656 -9.543 1.00 63.25 83 ALA A CA 1
ATOM 660 C C . ALA A 1 83 ? 0.576 13.328 -8.687 1.00 63.25 83 ALA A C 1
ATOM 662 O O . ALA A 1 83 ? -0.031 14.298 -9.127 1.00 63.25 83 ALA A O 1
ATOM 663 N N . HIS A 1 84 ? 0.324 12.834 -7.471 1.00 64.69 84 HIS A N 1
ATOM 664 C CA . HIS A 1 84 ? -0.681 13.354 -6.537 1.00 64.69 84 HIS A CA 1
ATOM 665 C C . HIS A 1 84 ? -0.010 13.705 -5.208 1.00 64.69 84 HIS A C 1
ATOM 667 O O . HI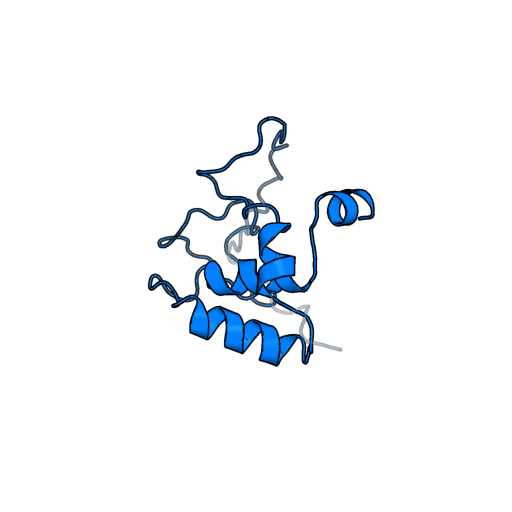S A 1 84 ? -0.135 12.991 -4.206 1.00 64.69 84 HIS A O 1
ATOM 673 N N . ASN A 1 85 ? 0.757 14.798 -5.224 1.00 61.19 85 ASN A N 1
ATOM 674 C CA . ASN A 1 85 ? 1.455 15.294 -4.049 1.00 61.19 85 ASN A CA 1
ATOM 675 C C . ASN A 1 85 ? 0.564 16.288 -3.278 1.00 61.19 85 ASN A C 1
ATOM 677 O O . ASN A 1 85 ? 0.210 17.327 -3.838 1.00 61.19 85 ASN A O 1
ATOM 681 N N . PRO A 1 86 ? 0.194 16.022 -2.014 1.00 63.69 86 PRO A N 1
ATOM 682 C CA . PRO A 1 86 ? -0.514 17.010 -1.205 1.00 63.69 86 PRO A CA 1
ATOM 683 C C . PRO A 1 86 ? 0.369 18.246 -0.967 1.00 63.69 86 PRO A C 1
ATOM 685 O O . PRO A 1 86 ? 1.587 18.141 -0.810 1.00 63.69 86 PRO A O 1
ATOM 688 N N . GLN A 1 87 ? -0.260 19.423 -0.938 1.00 57.22 87 GLN A N 1
ATOM 689 C CA . GLN A 1 87 ? 0.402 20.736 -0.994 1.00 57.22 87 GLN A CA 1
ATOM 690 C C . GLN A 1 87 ? 1.312 21.062 0.210 1.00 57.22 87 GLN A C 1
ATOM 692 O O . GLN A 1 87 ? 2.035 22.051 0.175 1.00 57.22 87 GLN A O 1
ATOM 697 N N . ASN A 1 88 ? 1.306 20.252 1.271 1.00 57.59 88 ASN A N 1
ATOM 698 C CA . ASN A 1 88 ? 1.932 20.565 2.558 1.00 57.59 88 ASN A CA 1
ATOM 699 C C . ASN A 1 88 ? 2.959 19.528 3.048 1.00 57.59 88 ASN A C 1
ATOM 701 O O . ASN A 1 88 ? 3.305 19.533 4.229 1.00 57.59 88 ASN A O 1
ATOM 705 N N . ILE A 1 89 ? 3.463 18.641 2.182 1.00 56.75 89 ILE A N 1
ATOM 706 C CA . ILE A 1 89 ? 4.507 17.689 2.586 1.00 56.75 89 ILE A CA 1
ATOM 707 C C . ILE A 1 89 ? 5.881 18.192 2.153 1.00 56.75 89 ILE A C 1
ATOM 709 O O . ILE A 1 89 ? 6.312 17.988 1.019 1.00 56.75 89 ILE A O 1
ATOM 713 N N . TYR A 1 90 ? 6.594 18.797 3.102 1.00 56.88 90 TYR A N 1
ATOM 714 C CA . TYR A 1 90 ? 8.024 19.044 2.979 1.00 56.88 90 TYR A CA 1
ATOM 715 C C . TYR A 1 90 ? 8.771 17.726 3.185 1.00 56.88 90 TYR A C 1
ATOM 717 O O . TYR A 1 90 ? 8.770 17.150 4.274 1.00 56.88 90 TYR A O 1
ATOM 725 N N . PHE A 1 91 ? 9.401 17.233 2.122 1.00 55.72 91 PHE A N 1
ATOM 726 C CA . PHE A 1 91 ? 10.371 16.157 2.238 1.00 55.72 91 PHE A CA 1
ATOM 727 C C . PHE A 1 91 ? 11.643 16.728 2.849 1.00 55.72 91 PHE A C 1
ATOM 729 O O . PHE A 1 91 ? 12.433 17.371 2.162 1.00 55.72 91 PHE A O 1
ATOM 736 N N . LEU A 1 92 ? 11.857 16.483 4.141 1.00 51.41 92 LEU A N 1
ATOM 737 C CA . LEU A 1 92 ? 13.222 16.499 4.644 1.00 51.41 92 LEU A CA 1
ATOM 738 C C . LEU A 1 92 ? 13.967 15.393 3.879 1.00 51.41 92 LEU A C 1
ATOM 740 O O . LEU A 1 92 ? 13.456 14.267 3.838 1.00 51.41 92 LEU A O 1
ATOM 744 N N . PRO A 1 93 ? 15.100 15.685 3.218 1.00 49.16 93 PRO A N 1
ATOM 745 C CA . PRO A 1 93 ? 15.876 14.650 2.560 1.00 49.16 93 PRO A CA 1
ATOM 746 C C . PRO A 1 93 ? 16.248 13.614 3.621 1.00 49.16 93 PRO A C 1
ATOM 748 O O . PRO A 1 93 ? 16.979 13.907 4.567 1.00 49.16 93 PRO A O 1
ATOM 751 N N . PHE A 1 94 ? 15.685 12.411 3.499 1.00 49.50 94 PHE A N 1
ATOM 752 C CA . PHE A 1 94 ? 16.154 11.276 4.277 1.00 49.50 94 PHE A CA 1
ATOM 753 C C . PHE A 1 94 ? 17.629 11.078 3.915 1.00 49.50 94 PHE A C 1
ATOM 755 O O . PHE A 1 94 ? 17.938 11.082 2.719 1.00 49.50 94 PHE A O 1
ATOM 762 N N . PRO A 1 95 ? 18.544 10.924 4.889 1.00 45.34 95 PRO A N 1
ATOM 763 C CA . PRO A 1 95 ? 19.909 10.557 4.563 1.00 45.34 95 PRO A CA 1
ATOM 764 C C . PRO A 1 95 ? 19.837 9.243 3.791 1.00 45.34 95 PRO A C 1
ATOM 766 O O . PRO A 1 95 ? 19.315 8.245 4.292 1.00 45.34 95 PRO A O 1
ATOM 769 N N . SER A 1 96 ? 20.290 9.271 2.540 1.00 46.34 96 SER A N 1
ATOM 770 C CA . SER A 1 96 ? 20.462 8.075 1.735 1.00 46.34 96 SER A CA 1
ATOM 771 C C . SER A 1 96 ? 21.328 7.121 2.547 1.00 46.34 96 SER A C 1
ATOM 773 O O . SER A 1 96 ? 22.525 7.361 2.704 1.00 46.34 96 SER A O 1
ATOM 775 N N . PHE A 1 97 ? 20.746 6.047 3.083 1.00 42.16 97 PHE A N 1
ATOM 776 C CA . PHE A 1 97 ? 21.534 4.897 3.504 1.00 42.16 97 PHE A CA 1
ATOM 777 C C . PHE A 1 97 ? 22.079 4.285 2.218 1.00 42.16 97 PHE A C 1
ATOM 779 O O . PHE A 1 97 ? 21.487 3.386 1.628 1.00 42.16 97 PHE A O 1
ATOM 786 N N . SER A 1 98 ? 23.171 4.867 1.723 1.00 40.28 98 SER A N 1
ATOM 787 C CA . SER A 1 98 ? 23.977 4.277 0.675 1.00 40.28 98 SER A CA 1
ATOM 788 C C . SER A 1 98 ? 24.502 2.981 1.264 1.00 40.28 98 SER A C 1
ATOM 790 O O . SER A 1 98 ? 25.396 2.991 2.112 1.00 40.28 98 SER A O 1
ATOM 792 N N . SER A 1 99 ? 23.893 1.861 0.884 1.00 41.84 99 SER A N 1
ATOM 793 C CA . SER A 1 99 ? 24.471 0.547 1.102 1.00 41.84 99 SER A CA 1
ATOM 794 C C . SER A 1 99 ? 25.723 0.463 0.235 1.00 41.84 99 SER A C 1
ATOM 796 O O . SER A 1 99 ? 25.713 -0.111 -0.853 1.00 41.84 99 SER A O 1
ATOM 798 N N . ALA A 1 100 ? 26.808 1.063 0.716 1.00 37.81 100 ALA A N 1
ATOM 799 C CA . ALA A 1 100 ? 28.147 0.711 0.306 1.00 37.81 100 ALA A CA 1
ATOM 800 C C . ALA A 1 100 ? 28.424 -0.689 0.862 1.00 37.81 100 ALA A C 1
ATOM 802 O O . ALA A 1 100 ? 29.128 -0.863 1.849 1.00 37.81 100 ALA A O 1
ATOM 803 N N . ILE A 1 101 ? 27.859 -1.706 0.214 1.00 49.72 101 ILE A N 1
ATOM 804 C CA . ILE A 1 101 ? 28.469 -3.033 0.176 1.00 49.72 101 ILE A CA 1
ATOM 805 C C . ILE A 1 101 ? 29.704 -2.917 -0.723 1.00 49.72 101 ILE A C 1
ATOM 807 O O . ILE A 1 101 ? 29.736 -3.410 -1.845 1.00 49.72 101 ILE A O 1
ATOM 811 N N . ASN A 1 102 ? 30.710 -2.181 -0.243 1.00 41.75 102 ASN A N 1
ATOM 812 C CA . ASN A 1 102 ? 32.068 -2.387 -0.707 1.00 41.75 102 ASN A CA 1
ATOM 813 C C . ASN A 1 102 ? 32.540 -3.680 -0.056 1.00 41.75 102 ASN A C 1
ATOM 815 O O . ASN A 1 102 ? 32.481 -3.839 1.162 1.00 41.75 102 ASN A O 1
ATOM 819 N N . ALA A 1 103 ? 32.911 -4.620 -0.915 1.00 50.16 103 ALA A N 1
ATOM 820 C CA . ALA A 1 103 ? 33.422 -5.922 -0.560 1.00 50.16 103 ALA A CA 1
ATOM 821 C C . ALA A 1 103 ? 34.627 -5.777 0.376 1.00 50.16 103 ALA A C 1
ATOM 823 O O . ALA A 1 103 ? 35.707 -5.391 -0.062 1.00 50.16 103 ALA A O 1
ATOM 824 N N . ASP A 1 104 ? 34.432 -6.114 1.647 1.00 44.12 104 ASP A N 1
ATOM 825 C CA . ASP A 1 104 ? 35.518 -6.318 2.595 1.00 44.12 104 ASP A CA 1
ATOM 826 C C . ASP A 1 104 ? 35.390 -7.754 3.134 1.00 44.12 104 ASP A C 1
ATOM 828 O O . ASP A 1 104 ? 34.462 -8.056 3.896 1.00 44.12 104 ASP A O 1
ATOM 832 N N . PRO A 1 105 ? 36.244 -8.701 2.701 1.00 47.38 105 PRO A N 1
ATOM 833 C CA . PRO A 1 105 ? 36.068 -10.120 3.012 1.00 47.38 105 PRO A CA 1
ATOM 834 C C . PRO A 1 105 ? 36.341 -10.465 4.487 1.00 47.38 105 PRO A C 1
ATOM 836 O O . PRO A 1 105 ? 36.132 -11.606 4.891 1.00 47.38 105 PRO A O 1
ATOM 839 N N . LEU A 1 106 ? 36.757 -9.502 5.318 1.00 47.72 106 LEU A N 1
ATOM 840 C CA . LEU A 1 106 ? 37.086 -9.733 6.729 1.00 47.72 106 LEU A CA 1
ATOM 841 C C . LEU A 1 106 ? 35.919 -9.567 7.715 1.00 47.72 106 LEU A C 1
ATOM 843 O O . LEU A 1 106 ? 36.045 -10.006 8.855 1.00 47.72 106 LEU A O 1
ATOM 847 N N . LEU A 1 107 ? 34.767 -9.022 7.304 1.00 42.97 107 LEU A N 1
ATOM 848 C CA . LEU A 1 107 ? 33.596 -8.882 8.193 1.00 42.97 107 LEU A CA 1
ATOM 849 C C . LEU A 1 107 ? 32.501 -9.938 7.985 1.00 42.97 107 LEU A C 1
ATOM 851 O O . LEU A 1 107 ? 31.487 -9.915 8.678 1.00 42.97 107 LEU A O 1
ATOM 855 N N . THR A 1 108 ? 32.713 -10.914 7.096 1.00 39.72 108 THR A N 1
ATOM 856 C CA . THR A 1 108 ? 31.745 -12.012 6.891 1.00 39.72 108 THR A CA 1
ATOM 857 C C . THR A 1 108 ? 31.854 -13.107 7.968 1.00 39.72 108 THR A C 1
ATOM 859 O O . THR A 1 108 ? 30.952 -13.928 8.096 1.00 39.72 108 THR A O 1
ATOM 862 N N . LEU A 1 109 ? 32.907 -13.114 8.799 1.00 38.84 109 LEU A N 1
ATOM 863 C CA . LEU A 1 109 ? 33.120 -14.188 9.780 1.00 38.84 109 LEU A CA 1
ATOM 864 C C . LEU A 1 109 ? 32.505 -13.957 11.175 1.00 38.84 109 LEU A C 1
ATOM 866 O O . LEU A 1 109 ? 32.542 -14.873 11.988 1.00 38.84 109 LEU A O 1
ATOM 870 N N . ILE A 1 110 ? 31.944 -12.778 11.482 1.00 45.97 110 ILE A N 1
ATOM 871 C CA . ILE A 1 110 ? 31.517 -12.453 12.864 1.00 45.97 110 ILE A CA 1
ATOM 872 C C . ILE A 1 110 ? 30.015 -12.689 13.129 1.00 45.97 110 ILE A C 1
ATOM 874 O O . ILE A 1 110 ? 29.619 -12.779 14.284 1.00 45.97 110 ILE A O 1
ATOM 878 N N . LEU A 1 111 ? 29.164 -12.878 12.112 1.00 45.69 111 LEU A N 1
ATOM 879 C CA . LEU A 1 111 ? 27.712 -13.064 12.329 1.00 45.69 111 LEU A CA 1
ATOM 880 C C . LEU A 1 111 ? 27.186 -14.488 12.093 1.00 45.69 111 LEU A C 1
ATOM 882 O O . LEU A 1 111 ? 25.978 -14.689 12.005 1.00 45.69 111 LEU A O 1
ATOM 886 N N . ILE A 1 112 ? 28.066 -15.492 12.056 1.00 47.94 112 ILE A N 1
ATOM 887 C CA . ILE A 1 112 ? 27.663 -16.902 12.157 1.00 47.94 112 ILE A CA 1
ATOM 888 C C . ILE A 1 112 ? 28.497 -17.576 13.249 1.00 47.94 112 ILE A C 1
ATOM 890 O O . ILE A 1 112 ? 29.412 -18.340 12.957 1.00 47.94 112 ILE A O 1
ATOM 894 N N . SER A 1 113 ? 28.207 -17.274 14.516 1.00 36.34 113 SER A N 1
ATOM 895 C CA . SER A 1 113 ? 28.366 -18.211 15.638 1.00 36.34 113 SER A CA 1
ATOM 896 C C . SER A 1 113 ? 27.725 -17.652 16.911 1.00 36.34 113 SER A C 1
ATOM 898 O O . SER A 1 113 ? 28.144 -16.607 17.401 1.00 36.34 113 SER A O 1
ATOM 900 N N . HIS A 1 114 ? 26.788 -18.453 17.431 1.00 42.78 114 HIS A N 1
ATOM 901 C CA . HIS A 1 114 ? 26.044 -18.384 18.695 1.00 42.78 114 HIS A CA 1
ATOM 902 C C . HIS A 1 114 ? 24.870 -17.408 18.840 1.00 42.78 114 HIS A C 1
ATOM 904 O O . HIS A 1 114 ? 25.074 -16.178 18.855 1.00 42.78 114 HIS A O 1
#

pLDDT: mean 77.16, std 18.96, range [36.34, 95.38]

Secondary structure (DSSP, 8-state):
-HHHHHTT--HHHHHHHHHHTT--TTS--SS-GGG---TT-TT-S-SSPPPHHHHHHHHHHHHT--S-HHHHHHTSPPPPBTTB--TT----------------TTSTTSSS--

Solvent-accessible surface area (backbone atoms only — not comparable to full-atom values): 7443 Å² tot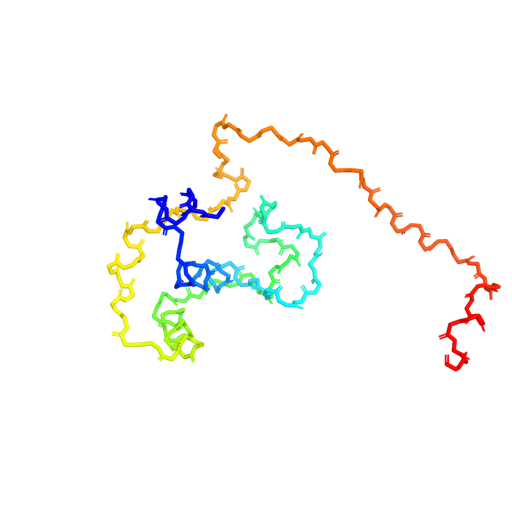al; per-residue (Å²): 110,72,65,48,47,72,60,34,56,41,72,68,44,50,49,44,47,32,52,66,58,34,35,62,88,88,52,93,55,87,61,63,68,76,66,35,69,59,63,85,29,85,49,34,81,47,64,71,78,71,59,70,71,58,46,48,53,49,44,39,65,75,65,72,53,92,67,65,60,66,69,50,47,75,52,28,64,80,74,59,24,70,92,50,67,69,96,81,73,81,77,73,82,71,81,78,81,73,80,75,79,67,90,58,87,80,70,72,71,74,83,76,75,135

Radius of gyration: 18.59 Å; Cα contacts (8 Å, |Δi|>4): 82; chains: 1; bounding box: 57×39×34 Å

Mean predicted aligned error: 11.72 Å

Foldseek 3Di:
DVVVVVLLDDPLLVLLVCQQQQADPPDDAPDDQLAAAALVHPRHPHSDGDDPVVSVVVSCVVVVDPDDSVVSVVSRDDRHYPVRDPPPDDDPPDPPPPPPPPDDPVPPPPPPDD

Organism: NCBI:txid888268

Sequence (114 aa):
LKWLQQEGVTGVGLCWTFFMQRVQPLKARAHPLFQYAGPTDPTRESKADLPWSEVKAWVVSVLKTGINIEETLNNHPSPRSLAHNPQNIYFLPFPSFSSAINADPLLTLILISH